Protein AF-A0A1C3VZY7-F1 (afdb_monomer_lite)

Radius of gyration: 25.54 Å; chains: 1; bounding box: 74×26×69 Å

Secondary structure (DSSP, 8-state):
--HHHHHHHHHHHHHHHHHHHHHHHHHHHHT-HHHHHHHHHHHSBTTB--TT--HHHHHHHHHHHHHHHHHHHHHHHHHHHHHHHHHHHHHHHHHHHHHHHHH-HHHHHHHHHHHHHHHHHHHHHSS-----HHHHHHHHHHTT---PPP-

pLDDT: mean 71.22, std 16.97, range [33.56, 91.62]

Organism: NCBI:txid108015

Sequence (151 aa):
MPRGQFYTVLTMGFASAIALFGIAGAFALLWWPQAAYWMAMAFGAPGYPAPWITPGTFSLFVGSAAVVIAYWILRIQQAVVRWSGDRLIAKLNRQYNMIAQLQGREYADEFMRLQAQSMIEESEGKPFNLFGREKMVHAAAAAGAQIRPPA

Foldseek 3Di:
DFVLVVVLVVLLVVLVVLLVVQLVVLVVLLVVQVVLQVVQCVPADPVGGNPCSGSNVVSVVSNVVSNVVSVVSNVVLVVVLVVVVVVVLVVLVVQLVVCCVVPNNVVSLVVSVVVLVVVVVVVVPDPDDNDTPVVSVVVVVVVPPPCPDDD

Structure (mmCIF, N/CA/C/O backbone):
data_AF-A0A1C3VZY7-F1
#
_entry.id   AF-A0A1C3VZY7-F1
#
loop_
_atom_site.group_PDB
_atom_site.id
_atom_site.type_symbol
_atom_site.label_atom_id
_atom_site.label_alt_id
_atom_site.label_comp_id
_atom_site.label_asym_id
_atom_site.label_entity_id
_atom_site.label_seq_id
_atom_site.pdbx_PDB_ins_code
_atom_site.Cartn_x
_atom_site.Cartn_y
_atom_site.Cartn_z
_atom_site.occupancy
_atom_site.B_iso_or_equiv
_atom_site.auth_seq_id
_atom_site.auth_comp_id
_atom_site.auth_asym_id
_atom_site.auth_atom_id
_atom_site.pdbx_PDB_model_num
ATOM 1 N N . MET A 1 1 ? -23.847 10.297 7.243 1.00 40.38 1 MET A N 1
ATOM 2 C CA . MET A 1 1 ? -22.853 9.258 6.886 1.00 40.38 1 MET A CA 1
ATOM 3 C C . MET A 1 1 ? -21.793 9.179 7.987 1.00 40.38 1 MET A C 1
ATOM 5 O O . MET A 1 1 ? -21.295 10.229 8.386 1.00 40.38 1 MET A O 1
ATOM 9 N N . PRO A 1 2 ? -21.478 7.994 8.537 1.00 42.53 2 PRO A N 1
ATOM 10 C CA . PRO A 1 2 ? -20.536 7.845 9.647 1.00 42.53 2 PRO A CA 1
ATOM 11 C C . PRO A 1 2 ? -19.111 8.202 9.208 1.00 42.53 2 PRO A C 1
ATOM 13 O O . PRO A 1 2 ? -18.576 7.623 8.265 1.00 42.53 2 PRO A O 1
ATOM 16 N N . ARG A 1 3 ? -18.461 9.132 9.913 1.00 40.97 3 ARG A N 1
ATOM 17 C CA . ARG A 1 3 ? -17.141 9.682 9.545 1.00 40.97 3 ARG A CA 1
ATOM 18 C C . ARG A 1 3 ? -16.034 8.619 9.401 1.00 40.97 3 ARG A C 1
ATOM 20 O O . ARG A 1 3 ? -15.216 8.719 8.496 1.00 40.97 3 ARG A O 1
ATOM 27 N N . GLY A 1 4 ? -16.045 7.539 10.188 1.00 48.19 4 GLY A N 1
ATOM 28 C CA . GLY A 1 4 ? -15.087 6.428 10.027 1.00 48.19 4 GLY A CA 1
ATOM 29 C C . GLY A 1 4 ? -15.261 5.612 8.734 1.00 48.19 4 GLY A C 1
ATOM 30 O O . GLY A 1 4 ? -14.302 5.018 8.238 1.00 48.19 4 GLY A O 1
ATOM 31 N N . GLN A 1 5 ? -16.462 5.618 8.150 1.00 47.41 5 GLN A N 1
ATOM 32 C CA . GLN A 1 5 ? -16.708 5.051 6.825 1.00 47.41 5 GLN A CA 1
ATOM 33 C C . GLN A 1 5 ? -16.129 5.97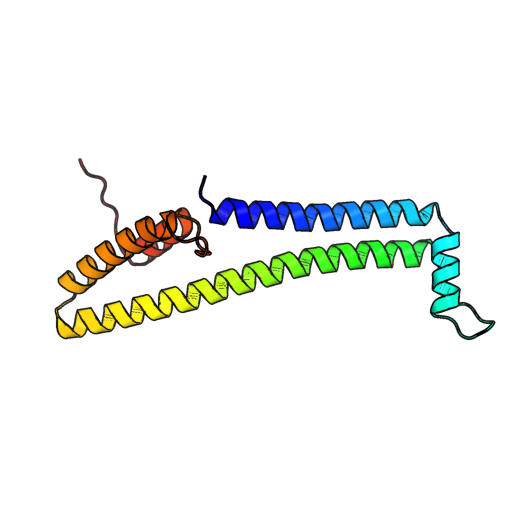6 5.750 1.00 47.41 5 GLN A C 1
ATOM 35 O O . GLN A 1 5 ? -15.469 5.488 4.842 1.00 47.41 5 GLN A O 1
ATOM 40 N N . PHE A 1 6 ? -16.241 7.300 5.920 1.00 50.78 6 PHE A N 1
ATOM 41 C CA . PHE A 1 6 ? -15.589 8.278 5.043 1.00 50.78 6 PHE A CA 1
ATOM 42 C C . PHE A 1 6 ? -14.069 8.132 5.005 1.00 50.78 6 PHE A C 1
ATOM 44 O O . PHE A 1 6 ? -13.523 8.123 3.917 1.00 50.78 6 PHE A O 1
ATOM 51 N N . TYR A 1 7 ? -13.374 7.962 6.134 1.00 50.03 7 TYR A N 1
ATOM 52 C CA . TYR A 1 7 ? -11.912 7.780 6.110 1.00 50.03 7 TYR A CA 1
ATOM 53 C C . TYR A 1 7 ? -11.488 6.459 5.468 1.00 50.03 7 TYR A C 1
ATOM 55 O O . TYR A 1 7 ? -10.510 6.417 4.723 1.00 50.03 7 TYR A O 1
ATOM 63 N N . THR A 1 8 ? -12.243 5.386 5.708 1.00 59.34 8 THR A N 1
ATOM 64 C CA . THR A 1 8 ? -11.980 4.093 5.065 1.00 59.34 8 THR A CA 1
ATOM 65 C C . THR A 1 8 ? -12.212 4.191 3.554 1.00 59.34 8 THR A C 1
ATOM 67 O O . THR A 1 8 ? -11.378 3.740 2.779 1.00 59.34 8 THR A O 1
ATOM 70 N N . VAL A 1 9 ? -13.297 4.846 3.130 1.00 59.44 9 VAL A N 1
ATOM 71 C CA . VAL A 1 9 ? -13.636 5.072 1.716 1.00 59.44 9 VAL A CA 1
ATOM 72 C C . VAL A 1 9 ? -12.661 6.044 1.051 1.00 59.44 9 VAL A C 1
ATOM 74 O O . VAL A 1 9 ? -12.226 5.781 -0.061 1.00 59.44 9 VAL A O 1
ATOM 77 N N . LEU A 1 10 ? -12.255 7.120 1.727 1.00 59.97 10 LEU A N 1
ATOM 78 C CA . LEU A 1 10 ? -11.291 8.100 1.224 1.00 59.97 10 LEU A CA 1
ATOM 79 C C . LEU A 1 10 ? -9.921 7.455 1.043 1.00 59.97 10 LEU A C 1
ATOM 81 O O . LEU A 1 10 ? -9.285 7.656 0.017 1.00 59.97 10 LEU A O 1
ATOM 85 N N . THR A 1 11 ? -9.475 6.640 2.000 1.00 68.38 11 THR A N 1
ATOM 86 C CA . THR A 1 11 ? -8.174 5.980 1.866 1.00 68.38 11 THR A CA 1
ATOM 87 C C . THR A 1 11 ? -8.223 4.825 0.873 1.00 68.38 11 THR A C 1
ATOM 89 O O . THR A 1 11 ? -7.260 4.599 0.151 1.00 68.38 11 THR A O 1
ATOM 92 N N . MET A 1 12 ? -9.353 4.127 0.757 1.00 74.81 12 MET A N 1
ATOM 93 C CA . MET A 1 12 ? -9.552 3.144 -0.307 1.00 74.81 12 MET A CA 1
ATOM 94 C C . MET A 1 12 ? -9.600 3.808 -1.687 1.00 74.81 12 MET A C 1
ATOM 96 O O . MET A 1 12 ? -8.987 3.307 -2.628 1.00 74.81 12 MET A O 1
ATOM 100 N N . GLY A 1 13 ? -10.233 4.976 -1.794 1.00 73.44 13 GLY A N 1
ATOM 101 C CA . GLY A 1 13 ? -10.218 5.830 -2.980 1.00 73.44 13 GLY A CA 1
ATOM 102 C C . GLY A 1 13 ? -8.816 6.339 -3.313 1.00 73.44 13 GLY A C 1
ATOM 103 O O . GLY A 1 13 ? -8.392 6.280 -4.457 1.00 73.44 13 GLY A O 1
ATOM 104 N N . PHE A 1 14 ? -8.044 6.755 -2.311 1.00 76.06 14 PHE A N 1
ATOM 105 C CA . PHE A 1 14 ? -6.669 7.213 -2.495 1.00 76.06 14 PHE A CA 1
ATOM 106 C C . PHE A 1 14 ? -5.722 6.073 -2.895 1.00 76.06 14 PHE A C 1
ATOM 108 O O . PHE A 1 14 ? -4.947 6.214 -3.835 1.00 76.06 14 PHE A O 1
ATOM 115 N N . ALA A 1 15 ? -5.814 4.915 -2.238 1.00 79.00 15 ALA A N 1
ATOM 116 C CA . ALA A 1 15 ? -5.012 3.741 -2.575 1.00 79.00 15 ALA A CA 1
ATOM 117 C C . ALA A 1 15 ? -5.342 3.215 -3.980 1.00 79.00 15 ALA A C 1
ATOM 119 O O . ALA A 1 15 ? -4.436 2.894 -4.747 1.00 79.00 15 ALA A O 1
ATOM 120 N N . SER A 1 16 ? -6.626 3.174 -4.348 1.00 79.31 16 SER A N 1
ATOM 121 C CA . SER A 1 16 ? -7.038 2.807 -5.708 1.00 79.31 16 SER A CA 1
ATOM 122 C C . SER A 1 16 ? -6.600 3.843 -6.744 1.00 79.31 16 SER A C 1
ATOM 124 O O . SER A 1 16 ? -6.131 3.449 -7.807 1.00 79.31 16 SER A O 1
ATOM 126 N N . ALA A 1 17 ? -6.647 5.140 -6.428 1.00 83.19 17 ALA A N 1
ATOM 127 C CA . ALA A 1 17 ? -6.110 6.186 -7.293 1.00 83.19 17 ALA A CA 1
ATOM 128 C C . ALA A 1 17 ? -4.597 6.030 -7.511 1.00 83.19 17 ALA A C 1
ATOM 130 O O . ALA A 1 17 ? -4.149 6.107 -8.649 1.00 83.19 17 ALA A O 1
ATOM 131 N N . ILE A 1 18 ? -3.818 5.736 -6.462 1.00 86.00 18 ILE A N 1
ATOM 132 C CA . ILE A 1 18 ? -2.379 5.442 -6.585 1.00 86.00 18 ILE A CA 1
ATOM 133 C C . ILE A 1 18 ? -2.149 4.223 -7.479 1.00 86.00 18 ILE A C 1
ATOM 135 O O . ILE A 1 18 ? -1.299 4.268 -8.366 1.00 86.00 18 ILE A O 1
ATOM 139 N N . ALA A 1 19 ? -2.907 3.143 -7.273 1.00 85.88 19 ALA A N 1
ATOM 140 C CA . ALA A 1 19 ? -2.772 1.933 -8.077 1.00 85.88 19 ALA A CA 1
ATOM 141 C C . ALA A 1 19 ? -3.091 2.200 -9.556 1.00 85.88 19 ALA A C 1
ATOM 143 O O . ALA A 1 19 ? -2.308 1.834 -10.429 1.00 85.88 19 ALA A O 1
ATOM 144 N N . LEU A 1 20 ? -4.204 2.882 -9.843 1.00 88.62 20 LEU A N 1
ATOM 145 C CA . LEU A 1 20 ? -4.612 3.227 -11.206 1.00 88.62 20 LEU A CA 1
ATOM 146 C C . LEU A 1 20 ? -3.631 4.194 -11.867 1.00 88.62 20 LEU A C 1
ATOM 148 O O . LEU A 1 20 ? -3.281 4.000 -13.027 1.00 88.62 20 LEU A O 1
ATOM 152 N N . PHE A 1 21 ? -3.148 5.197 -11.134 1.00 90.69 21 PHE A N 1
ATOM 153 C CA . PHE A 1 21 ? -2.147 6.132 -11.636 1.00 90.69 21 PHE A CA 1
ATOM 154 C C . PHE A 1 21 ? -0.823 5.423 -11.936 1.00 90.69 21 PHE A C 1
ATOM 156 O O . PHE A 1 21 ? -0.217 5.661 -12.975 1.00 90.69 21 PHE A O 1
ATOM 163 N N . GLY A 1 22 ? -0.404 4.494 -11.076 1.00 87.25 22 GLY A N 1
ATOM 164 C CA . GLY A 1 22 ? 0.778 3.671 -11.306 1.00 87.25 22 GLY A CA 1
ATOM 165 C C . GLY A 1 22 ? 0.641 2.732 -12.502 1.00 87.25 22 GLY A C 1
ATOM 166 O O . GLY A 1 22 ? 1.583 2.604 -13.278 1.00 87.25 22 GLY A O 1
ATOM 167 N N . ILE A 1 23 ? -0.533 2.126 -12.702 1.00 89.88 23 ILE A N 1
ATOM 168 C CA . ILE A 1 23 ? -0.826 1.309 -13.889 1.00 89.88 23 ILE A CA 1
ATOM 169 C C . ILE A 1 23 ? -0.823 2.177 -15.151 1.00 89.88 23 ILE A C 1
ATOM 171 O O . ILE A 1 23 ? -0.197 1.811 -16.141 1.00 89.88 23 ILE A O 1
ATOM 175 N N . ALA A 1 24 ? -1.471 3.343 -15.122 1.00 91.12 24 ALA A N 1
ATOM 176 C CA . ALA A 1 24 ? -1.475 4.275 -16.246 1.00 91.12 24 ALA A CA 1
ATOM 177 C C . ALA A 1 24 ? -0.057 4.766 -16.581 1.00 91.12 24 ALA A C 1
ATOM 179 O O . ALA A 1 24 ? 0.325 4.799 -17.749 1.00 91.12 24 ALA A O 1
ATOM 180 N N . GLY A 1 25 ? 0.749 5.076 -15.561 1.00 89.25 25 GLY A N 1
ATOM 181 C CA . GLY A 1 25 ? 2.161 5.422 -15.713 1.00 89.25 25 GLY A CA 1
ATOM 182 C C . GLY A 1 25 ? 2.985 4.271 -16.291 1.00 89.25 25 GLY A C 1
ATOM 183 O O . GLY A 1 25 ? 3.758 4.485 -17.218 1.00 89.25 25 GLY A O 1
ATOM 184 N N . ALA A 1 26 ? 2.781 3.042 -15.813 1.00 89.50 26 ALA A N 1
ATOM 185 C CA . ALA A 1 26 ? 3.422 1.848 -16.362 1.00 89.50 26 ALA A CA 1
ATOM 186 C C . ALA A 1 26 ? 3.082 1.647 -17.843 1.00 89.50 26 ALA A C 1
ATOM 188 O O . ALA A 1 26 ? 3.969 1.379 -18.645 1.00 89.50 26 ALA A O 1
ATOM 189 N N . PHE A 1 27 ? 1.820 1.839 -18.225 1.00 90.50 27 PHE A N 1
ATOM 190 C CA . PHE A 1 27 ? 1.426 1.833 -19.628 1.00 90.50 27 PHE A CA 1
ATOM 191 C C . PHE A 1 27 ? 2.153 2.932 -20.404 1.00 90.50 27 PHE A C 1
ATOM 193 O O . PHE A 1 27 ? 2.809 2.627 -21.393 1.00 90.50 27 PHE A O 1
ATOM 200 N N . ALA A 1 28 ? 2.132 4.180 -19.930 1.00 90.69 28 ALA A N 1
ATOM 201 C CA . ALA A 1 28 ? 2.823 5.297 -20.578 1.00 90.69 28 ALA A CA 1
ATOM 202 C C . ALA A 1 28 ? 4.324 5.024 -20.814 1.00 90.69 28 ALA A C 1
ATOM 204 O O . ALA A 1 28 ? 4.859 5.369 -21.868 1.00 90.69 28 ALA A O 1
ATOM 205 N N . LEU A 1 29 ? 4.989 4.351 -19.871 1.00 90.12 29 LEU A N 1
ATOM 206 C CA . LEU A 1 29 ? 6.406 3.987 -19.954 1.00 90.12 29 LEU A CA 1
ATOM 207 C C . LEU A 1 29 ? 6.728 2.980 -21.067 1.00 90.12 29 LEU A C 1
ATOM 209 O O . LEU A 1 29 ? 7.854 2.983 -21.567 1.00 90.12 29 LEU A O 1
ATOM 213 N N . LEU A 1 30 ? 5.759 2.183 -21.528 1.00 88.44 30 LEU A N 1
ATOM 214 C CA . LEU A 1 30 ? 5.950 1.305 -22.689 1.00 88.44 30 LEU A CA 1
ATOM 215 C C . LEU A 1 30 ? 6.187 2.104 -23.976 1.00 88.44 30 LEU A C 1
ATOM 217 O O . LEU A 1 30 ? 6.954 1.671 -24.834 1.00 88.44 30 LEU A O 1
ATOM 221 N N . TRP A 1 31 ? 5.572 3.283 -24.091 1.00 89.31 31 TRP A N 1
ATOM 222 C CA . TRP A 1 31 ? 5.754 4.193 -25.226 1.00 89.31 31 TRP A CA 1
ATOM 223 C C . TRP A 1 31 ? 6.860 5.229 -24.999 1.00 89.31 31 TRP A C 1
ATOM 225 O O . TRP A 1 31 ? 7.136 6.027 -25.893 1.00 89.31 31 TRP A O 1
ATOM 235 N N . TRP A 1 32 ? 7.542 5.192 -23.847 1.00 89.00 32 TRP A N 1
ATOM 236 C CA . TRP A 1 32 ? 8.685 6.053 -23.535 1.00 89.00 32 TRP A CA 1
ATOM 237 C C . TRP A 1 32 ? 9.949 5.229 -23.217 1.00 89.00 32 TRP A C 1
ATOM 239 O O . TRP A 1 32 ? 10.399 5.177 -22.068 1.00 89.00 32 TRP A O 1
ATOM 249 N N . PRO A 1 33 ? 10.617 4.648 -24.235 1.00 84.56 33 PRO A N 1
ATOM 250 C CA . PRO A 1 33 ? 11.775 3.774 -24.036 1.00 84.56 33 PRO A CA 1
ATOM 251 C C . PRO A 1 33 ? 12.955 4.464 -23.351 1.00 84.56 33 PRO A C 1
ATOM 253 O O . PRO A 1 33 ? 13.664 3.826 -22.575 1.00 84.56 33 PRO A O 1
ATOM 256 N N . GLN A 1 34 ? 13.151 5.770 -23.599 1.00 88.31 34 GLN A N 1
ATOM 257 C CA . GLN A 1 34 ? 14.208 6.563 -22.962 1.00 88.31 34 GLN A CA 1
ATOM 258 C C . GLN A 1 34 ? 14.231 6.348 -21.447 1.00 88.31 34 GLN A C 1
ATOM 260 O O . GLN A 1 34 ? 15.298 6.094 -20.903 1.00 88.31 34 GLN A O 1
ATOM 265 N N . ALA A 1 35 ? 13.078 6.410 -20.771 1.00 85.75 35 ALA A N 1
ATOM 266 C CA . ALA A 1 35 ? 13.003 6.306 -19.314 1.00 85.75 35 ALA A CA 1
ATOM 267 C C . ALA A 1 35 ? 13.630 5.003 -18.789 1.00 85.75 35 ALA A C 1
ATOM 269 O O . ALA A 1 35 ? 14.397 5.029 -17.827 1.00 85.75 35 ALA A O 1
ATOM 270 N N . ALA A 1 36 ? 13.387 3.882 -19.474 1.00 86.25 36 ALA A N 1
ATOM 271 C CA . ALA A 1 36 ? 14.009 2.606 -19.140 1.00 86.25 36 ALA A CA 1
ATOM 272 C C . ALA A 1 36 ? 15.525 2.616 -19.392 1.00 86.25 36 ALA A C 1
ATOM 274 O O . ALA A 1 36 ? 16.267 2.096 -18.567 1.00 86.25 36 ALA A O 1
ATOM 275 N N . TYR A 1 37 ? 16.006 3.258 -20.464 1.00 86.81 37 TYR A N 1
ATOM 276 C CA . TYR A 1 37 ? 17.445 3.394 -20.737 1.00 86.81 37 TYR A CA 1
ATOM 277 C C . TYR A 1 37 ? 18.179 4.244 -19.695 1.00 86.81 37 TYR A C 1
ATOM 279 O O . TYR A 1 37 ? 19.261 3.862 -19.251 1.00 86.81 37 TYR A O 1
ATOM 287 N N . TRP A 1 38 ? 17.595 5.366 -19.264 1.00 88.38 38 TRP A N 1
ATOM 288 C CA . TRP A 1 38 ? 18.149 6.171 -18.170 1.00 88.38 38 TRP A CA 1
ATOM 289 C C . TRP A 1 38 ? 18.251 5.342 -16.888 1.00 88.38 38 TRP A C 1
ATOM 291 O O . TRP A 1 38 ? 19.283 5.361 -16.217 1.00 88.38 38 TRP A O 1
ATOM 301 N N . MET A 1 39 ? 17.219 4.549 -16.587 1.00 87.44 39 MET A N 1
ATOM 302 C CA . MET A 1 39 ? 17.231 3.666 -15.424 1.00 87.44 39 MET A CA 1
ATOM 303 C C . MET A 1 39 ? 18.251 2.523 -15.564 1.00 87.44 39 MET A C 1
ATOM 305 O O . MET A 1 39 ? 18.945 2.194 -14.603 1.00 87.44 39 MET A O 1
ATOM 309 N N . ALA A 1 40 ? 18.393 1.955 -16.763 1.00 87.69 40 ALA A N 1
ATOM 310 C CA . ALA A 1 40 ? 19.391 0.938 -17.086 1.00 87.69 40 ALA A CA 1
ATOM 311 C C . ALA A 1 40 ? 20.819 1.450 -16.878 1.00 87.69 40 ALA A C 1
ATOM 313 O O . ALA A 1 40 ? 21.660 0.729 -16.347 1.00 87.69 40 ALA A O 1
ATOM 314 N N . MET A 1 41 ? 21.086 2.701 -17.257 1.00 88.50 41 MET A N 1
ATOM 315 C CA . MET A 1 41 ? 22.369 3.363 -17.020 1.00 88.50 41 MET A CA 1
ATOM 316 C C . MET A 1 41 ? 22.609 3.638 -15.531 1.00 88.50 41 MET A C 1
ATOM 318 O O . MET A 1 41 ? 23.729 3.473 -15.065 1.00 88.50 41 MET A O 1
ATOM 322 N N . ALA A 1 42 ? 21.571 4.018 -14.780 1.00 88.19 42 ALA A N 1
ATOM 323 C CA . ALA A 1 42 ? 21.684 4.317 -13.351 1.00 88.19 42 ALA A CA 1
ATOM 324 C C . ALA A 1 42 ? 21.958 3.074 -12.484 1.00 88.19 42 ALA A C 1
ATOM 326 O O . ALA A 1 42 ? 22.688 3.163 -11.501 1.00 88.19 42 ALA A O 1
ATOM 327 N N . PHE A 1 43 ? 21.376 1.922 -12.836 1.00 86.94 43 PHE A N 1
ATOM 328 C CA . PHE A 1 43 ? 21.611 0.650 -12.137 1.00 86.94 43 PHE A CA 1
ATOM 329 C C . PHE A 1 43 ? 22.752 -0.186 -12.731 1.00 86.94 43 PHE A C 1
ATOM 331 O O . PHE A 1 43 ? 23.144 -1.193 -12.142 1.00 86.94 43 PHE A O 1
ATOM 338 N N . GLY A 1 44 ? 23.247 0.188 -13.910 1.00 85.50 44 GLY A N 1
ATOM 339 C CA . GLY A 1 44 ? 24.383 -0.451 -14.562 1.00 85.50 44 GLY A CA 1
ATOM 340 C C . GLY A 1 44 ? 25.725 -0.013 -13.975 1.00 85.50 44 GLY A C 1
ATOM 341 O O . GLY A 1 44 ? 25.817 0.940 -13.203 1.00 85.50 44 GLY A O 1
ATOM 342 N N . ALA A 1 45 ? 26.792 -0.704 -14.373 1.00 82.12 45 ALA A N 1
ATOM 343 C CA . ALA A 1 45 ? 28.148 -0.228 -14.116 1.00 82.12 45 ALA A CA 1
ATOM 344 C C . ALA A 1 45 ? 28.498 0.908 -15.100 1.00 82.12 45 ALA A C 1
ATOM 346 O O . ALA A 1 45 ? 27.898 0.993 -16.177 1.00 82.12 45 ALA A O 1
ATOM 347 N N . PRO A 1 46 ? 29.481 1.775 -14.792 1.00 80.06 46 PRO A N 1
ATOM 348 C CA . PRO A 1 46 ? 29.924 2.807 -15.726 1.00 80.06 46 PRO A CA 1
ATOM 349 C C . PRO A 1 46 ? 30.282 2.209 -17.097 1.00 80.06 46 PRO A C 1
ATOM 351 O O . PRO A 1 46 ? 31.132 1.327 -17.194 1.00 80.06 46 PRO A O 1
ATOM 354 N N . GLY A 1 47 ? 29.600 2.661 -18.153 1.00 80.88 47 GLY A N 1
ATOM 355 C CA . GLY A 1 47 ? 29.774 2.157 -19.523 1.00 80.88 47 GLY A CA 1
ATOM 356 C C . GLY A 1 47 ? 29.047 0.844 -19.851 1.00 80.88 47 GLY A C 1
ATOM 357 O O . GLY A 1 47 ? 29.008 0.462 -21.017 1.00 80.88 47 GLY A O 1
ATOM 358 N N . TYR A 1 48 ? 28.426 0.188 -18.868 1.00 85.06 48 TYR A N 1
ATOM 359 C CA . TYR A 1 48 ? 27.689 -1.067 -19.032 1.00 85.06 48 TYR A CA 1
ATOM 360 C C . TYR A 1 48 ? 26.281 -0.947 -18.428 1.00 85.06 48 TYR A C 1
ATOM 362 O O . TYR A 1 48 ? 26.085 -1.279 -17.252 1.00 85.06 48 TYR A O 1
ATOM 370 N N . PRO A 1 49 ? 25.286 -0.473 -19.206 1.00 85.88 49 PRO A N 1
ATOM 371 C CA . PRO A 1 49 ? 23.906 -0.392 -18.739 1.00 85.88 49 PRO A CA 1
ATOM 372 C C . PRO A 1 49 ? 23.368 -1.776 -18.374 1.00 85.88 49 PRO A C 1
ATOM 374 O O . PRO A 1 49 ? 23.720 -2.777 -18.996 1.00 85.88 49 PRO A O 1
ATOM 377 N N . ALA A 1 50 ? 22.477 -1.827 -17.386 1.00 89.12 50 ALA A N 1
ATOM 378 C CA . ALA A 1 50 ? 21.829 -3.053 -16.946 1.00 89.12 50 ALA A CA 1
ATOM 379 C C . ALA A 1 50 ? 20.952 -3.645 -18.075 1.00 89.12 50 ALA A C 1
ATOM 381 O O . ALA A 1 50 ? 19.884 -3.100 -18.366 1.00 89.12 50 ALA A O 1
ATOM 382 N N . PRO A 1 51 ? 21.340 -4.777 -18.699 1.00 86.12 51 PRO A N 1
ATOM 383 C CA . PRO A 1 51 ? 20.688 -5.271 -19.917 1.00 86.12 51 PRO A CA 1
ATOM 384 C C . PRO A 1 51 ? 19.286 -5.842 -19.664 1.00 86.12 51 PRO A C 1
ATOM 386 O O . PRO A 1 51 ? 18.485 -5.974 -20.584 1.00 86.12 51 PRO A O 1
ATOM 389 N N . TRP A 1 52 ? 18.975 -6.176 -18.411 1.00 85.75 52 TRP A N 1
ATOM 390 C CA . TRP A 1 52 ? 17.669 -6.686 -17.999 1.00 85.75 52 TRP A CA 1
ATOM 391 C C . TRP A 1 52 ? 16.617 -5.576 -17.826 1.00 85.75 52 TRP A C 1
ATOM 393 O O . TRP A 1 52 ? 15.424 -5.880 -17.739 1.00 85.75 52 TRP A O 1
ATOM 403 N N . ILE A 1 53 ? 17.027 -4.300 -17.791 1.00 88.00 53 ILE A N 1
ATOM 404 C CA . ILE A 1 53 ? 16.124 -3.145 -17.708 1.00 88.00 53 ILE A CA 1
ATOM 405 C C . ILE A 1 53 ? 15.701 -2.757 -19.125 1.00 88.00 53 ILE A C 1
ATOM 407 O O . ILE A 1 53 ? 16.268 -1.887 -19.779 1.00 88.00 53 ILE A O 1
ATOM 411 N N . THR A 1 54 ? 14.677 -3.450 -19.603 1.00 89.06 54 THR A N 1
ATOM 412 C CA . THR A 1 54 ? 13.978 -3.157 -20.855 1.00 89.06 54 THR A CA 1
ATOM 413 C C . THR A 1 54 ? 12.742 -2.304 -20.558 1.00 89.06 54 THR A C 1
ATOM 415 O O . THR A 1 54 ? 12.245 -2.330 -19.429 1.00 89.06 54 THR A O 1
ATOM 418 N N . PRO A 1 55 ? 12.174 -1.585 -21.543 1.00 88.38 55 PRO A N 1
ATOM 419 C CA . PRO A 1 55 ? 10.925 -0.846 -21.345 1.00 88.38 55 PRO A CA 1
ATOM 420 C C . PRO A 1 55 ? 9.797 -1.706 -20.763 1.00 88.38 55 PRO A C 1
ATOM 422 O O . PRO A 1 55 ? 9.072 -1.255 -19.878 1.00 88.38 55 PRO A O 1
ATOM 425 N N . GLY A 1 56 ? 9.693 -2.970 -21.187 1.00 89.25 56 GLY A N 1
ATOM 426 C CA . GLY A 1 56 ? 8.708 -3.914 -20.659 1.00 89.25 56 GLY A CA 1
ATOM 427 C C . GLY A 1 56 ? 8.946 -4.269 -19.191 1.00 89.25 56 GLY A C 1
ATOM 428 O O . GLY A 1 56 ? 8.036 -4.144 -18.371 1.00 89.25 56 GLY A O 1
ATOM 429 N N . THR A 1 57 ? 10.171 -4.668 -18.832 1.00 90.25 57 THR A N 1
ATOM 430 C CA . THR A 1 57 ? 10.499 -5.038 -17.444 1.00 90.25 57 THR A CA 1
ATOM 431 C C . THR A 1 57 ? 10.424 -3.839 -16.502 1.00 90.25 57 THR A C 1
ATOM 433 O O . THR A 1 57 ? 9.908 -3.972 -15.395 1.00 90.25 57 THR A O 1
ATOM 436 N N . PHE A 1 58 ? 10.844 -2.654 -16.951 1.00 89.19 58 PHE A N 1
ATOM 437 C CA . PHE A 1 58 ? 10.730 -1.412 -16.189 1.00 89.19 58 PHE A CA 1
ATOM 438 C C . PHE A 1 58 ? 9.268 -1.021 -15.934 1.00 89.19 58 PHE A C 1
ATOM 440 O O . PHE A 1 58 ? 8.893 -0.746 -14.795 1.00 89.19 58 PHE A O 1
ATOM 447 N N . SER A 1 59 ? 8.418 -1.076 -16.963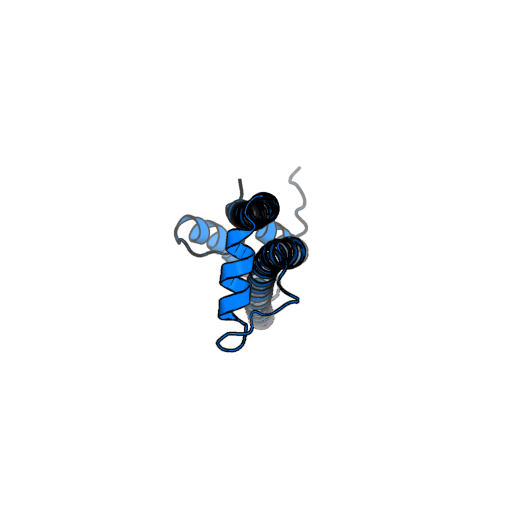 1.00 89.38 59 SER A N 1
ATOM 448 C CA . SER A 1 59 ? 6.985 -0.773 -16.843 1.00 89.38 59 SER A CA 1
ATOM 449 C C . S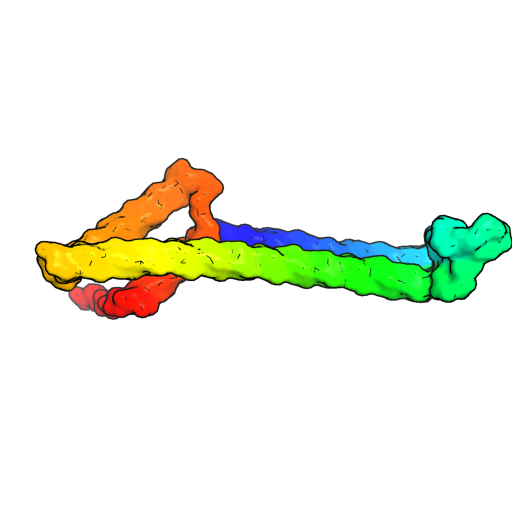ER A 1 59 ? 6.278 -1.737 -15.890 1.00 89.38 59 SER A C 1
ATOM 451 O O . SER A 1 59 ? 5.524 -1.311 -15.015 1.00 89.38 59 SER A O 1
ATOM 453 N N . LEU A 1 60 ? 6.579 -3.037 -15.994 1.00 91.06 60 LEU A N 1
ATOM 454 C CA . LEU A 1 60 ? 6.074 -4.044 -15.060 1.00 91.06 60 LEU A CA 1
ATOM 455 C C . LEU A 1 60 ? 6.510 -3.758 -13.623 1.00 91.06 60 LEU A C 1
ATOM 457 O O . LEU A 1 60 ? 5.701 -3.894 -12.705 1.00 91.06 60 LEU A O 1
ATOM 461 N N . PHE A 1 61 ? 7.759 -3.335 -13.422 1.00 90.44 61 PHE A N 1
ATOM 462 C CA . PHE A 1 61 ? 8.275 -3.002 -12.099 1.00 90.44 61 PHE A CA 1
ATOM 463 C C . PHE A 1 61 ? 7.544 -1.800 -11.494 1.00 90.44 61 PHE A C 1
ATOM 465 O O . PHE A 1 61 ? 7.088 -1.872 -10.355 1.00 90.44 61 PHE A O 1
ATOM 472 N N . VAL A 1 62 ? 7.362 -0.725 -12.268 1.00 91.12 62 VAL A N 1
ATOM 473 C CA . VAL A 1 62 ? 6.649 0.489 -11.833 1.00 91.12 62 VAL A CA 1
ATOM 474 C C . VAL A 1 62 ? 5.189 0.185 -11.496 1.00 91.12 62 VAL A C 1
ATOM 476 O O . VAL A 1 62 ? 4.714 0.562 -10.423 1.00 91.12 62 VAL A O 1
ATOM 479 N N . GLY A 1 63 ? 4.489 -0.549 -12.365 1.00 90.06 63 GLY A N 1
ATOM 480 C CA . GLY A 1 63 ? 3.100 -0.941 -12.125 1.00 90.06 63 GLY A CA 1
ATOM 481 C C . GLY A 1 63 ? 2.958 -1.826 -10.885 1.00 90.06 63 GLY A C 1
ATOM 482 O O . GLY A 1 63 ? 2.119 -1.563 -10.022 1.00 90.06 63 GLY A O 1
ATOM 483 N N . SER A 1 64 ? 3.829 -2.829 -10.745 1.00 89.44 64 SER A N 1
ATOM 484 C CA . SER A 1 64 ? 3.830 -3.733 -9.588 1.00 89.44 64 SER A CA 1
ATOM 485 C C . SER A 1 64 ? 4.139 -2.988 -8.290 1.00 89.44 64 SER A C 1
ATOM 487 O O . SER A 1 64 ? 3.451 -3.188 -7.291 1.00 89.44 64 SER A O 1
ATOM 489 N N . ALA A 1 65 ? 5.122 -2.083 -8.300 1.00 90.56 65 ALA A N 1
ATOM 490 C CA . ALA A 1 65 ? 5.474 -1.270 -7.141 1.00 90.56 65 ALA A CA 1
ATOM 491 C C . ALA A 1 65 ? 4.299 -0.395 -6.686 1.00 90.56 65 ALA A C 1
ATOM 493 O O . ALA A 1 65 ? 3.993 -0.356 -5.495 1.00 90.56 65 ALA A O 1
ATOM 494 N N . ALA A 1 66 ? 3.587 0.247 -7.616 1.00 86.19 66 ALA A N 1
ATOM 495 C CA . ALA A 1 66 ? 2.420 1.059 -7.283 1.00 86.19 66 ALA A CA 1
ATOM 496 C C . ALA A 1 66 ? 1.285 0.237 -6.649 1.00 86.19 66 ALA A C 1
ATOM 498 O O . ALA A 1 66 ? 0.693 0.664 -5.656 1.00 86.19 66 ALA A O 1
ATOM 499 N N . VAL A 1 67 ? 1.016 -0.967 -7.170 1.00 89.25 67 VAL A N 1
ATOM 500 C CA . VAL A 1 67 ? 0.017 -1.886 -6.595 1.00 89.25 67 VAL A CA 1
ATOM 501 C C . VAL A 1 67 ? 0.435 -2.351 -5.200 1.00 89.25 67 VAL A C 1
ATOM 503 O O . VAL A 1 67 ? -0.384 -2.364 -4.281 1.00 89.25 67 VAL A O 1
ATOM 506 N N . VAL A 1 68 ? 1.713 -2.686 -5.010 1.00 91.62 68 VAL A N 1
ATOM 507 C CA . VAL A 1 68 ? 2.260 -3.084 -3.706 1.00 91.62 68 VAL A CA 1
ATOM 508 C C . VAL A 1 68 ? 2.130 -1.945 -2.693 1.00 91.62 68 VAL A C 1
ATOM 510 O O . VAL A 1 68 ? 1.662 -2.177 -1.579 1.00 91.62 68 VAL A O 1
ATOM 513 N N . ILE A 1 69 ? 2.473 -0.711 -3.073 1.00 87.88 69 ILE A N 1
ATOM 514 C CA . ILE A 1 69 ? 2.318 0.473 -2.215 1.00 87.88 69 ILE A CA 1
ATOM 515 C C . ILE A 1 69 ? 0.848 0.662 -1.825 1.00 87.88 69 ILE A C 1
ATOM 517 O O . ILE A 1 69 ? 0.540 0.795 -0.640 1.00 87.88 69 ILE A O 1
ATOM 521 N N . ALA A 1 70 ? -0.072 0.609 -2.792 1.00 84.62 70 ALA A N 1
ATOM 522 C CA . ALA A 1 70 ? -1.505 0.727 -2.534 1.00 84.62 70 ALA A CA 1
ATOM 523 C C . ALA A 1 70 ? -2.013 -0.356 -1.564 1.00 84.62 70 ALA A C 1
ATOM 525 O O . ALA A 1 70 ? -2.743 -0.056 -0.615 1.00 84.62 70 ALA A O 1
ATOM 526 N N . TYR A 1 71 ? -1.581 -1.605 -1.753 1.00 86.25 71 TYR A N 1
ATOM 527 C CA . TYR A 1 71 ? -1.912 -2.715 -0.861 1.00 86.25 71 TYR A CA 1
ATOM 528 C C . TYR A 1 71 ? -1.403 -2.480 0.569 1.00 86.25 71 TYR A C 1
ATOM 530 O O . TYR A 1 71 ? -2.148 -2.677 1.535 1.00 86.25 71 TYR A O 1
ATOM 538 N N . TRP A 1 72 ? -0.160 -2.020 0.728 1.00 83.19 72 TRP A N 1
ATOM 539 C CA . TRP A 1 72 ? 0.420 -1.767 2.047 1.00 83.19 72 TRP A CA 1
ATOM 540 C C . TRP A 1 72 ? -0.238 -0.600 2.777 1.00 83.19 72 TRP A C 1
ATOM 542 O O . TRP A 1 72 ? -0.477 -0.712 3.980 1.00 83.19 72 TRP A O 1
ATOM 552 N N . ILE A 1 73 ? -0.612 0.469 2.069 1.00 80.19 73 ILE A N 1
ATOM 553 C CA . ILE A 1 73 ? -1.377 1.585 2.648 1.00 80.19 73 ILE A CA 1
ATOM 554 C C . ILE A 1 73 ? -2.676 1.062 3.274 1.00 80.19 73 ILE A C 1
ATOM 556 O O . ILE A 1 73 ? -2.970 1.349 4.438 1.00 80.19 73 ILE A O 1
ATOM 560 N N . LEU A 1 74 ? -3.422 0.234 2.536 1.00 79.69 74 LEU A N 1
ATOM 561 C CA . LEU A 1 74 ? -4.658 -0.371 3.034 1.00 79.69 74 LEU A CA 1
ATOM 562 C C . LEU A 1 74 ? -4.406 -1.282 4.238 1.00 79.69 74 LEU A C 1
ATOM 564 O O . LEU A 1 74 ? -5.131 -1.212 5.233 1.00 79.69 74 LEU A O 1
ATOM 568 N N . ARG A 1 75 ? -3.371 -2.125 4.176 1.00 77.62 75 ARG A N 1
ATOM 569 C CA . ARG A 1 75 ? -3.028 -3.049 5.264 1.00 77.62 75 ARG A CA 1
ATOM 570 C C . ARG A 1 75 ? -2.648 -2.328 6.550 1.00 77.62 75 ARG A C 1
ATOM 572 O O . ARG A 1 75 ? -3.145 -2.711 7.608 1.00 77.62 75 ARG A O 1
ATOM 579 N N . ILE A 1 76 ? -1.805 -1.299 6.470 1.00 75.94 76 ILE A N 1
ATOM 580 C CA . ILE A 1 76 ? -1.364 -0.524 7.636 1.00 75.94 76 ILE A CA 1
ATOM 581 C C . ILE A 1 76 ? -2.564 0.156 8.288 1.00 75.94 76 ILE A C 1
ATOM 583 O O . ILE A 1 76 ? -2.740 0.053 9.499 1.00 75.94 76 ILE A O 1
ATOM 587 N N . GLN A 1 77 ? -3.445 0.777 7.503 1.00 75.06 77 GLN A N 1
ATOM 588 C CA . GLN A 1 77 ? -4.639 1.397 8.068 1.00 75.06 77 GLN A CA 1
ATOM 589 C C . GLN A 1 77 ? -5.578 0.393 8.731 1.00 75.06 77 GLN A C 1
ATOM 591 O O . GLN A 1 77 ? -6.046 0.632 9.844 1.00 75.06 77 GLN A O 1
ATOM 596 N N . GLN A 1 78 ? -5.833 -0.750 8.090 1.00 73.38 78 GLN A N 1
ATOM 597 C CA . GLN A 1 78 ? -6.645 -1.805 8.694 1.00 73.38 78 GLN A CA 1
ATOM 598 C C . GLN A 1 78 ? -6.020 -2.320 9.996 1.00 73.38 78 GLN A C 1
ATOM 600 O O . GLN A 1 78 ? -6.746 -2.563 10.959 1.00 73.38 78 GLN A O 1
ATOM 605 N N . ALA A 1 79 ? -4.693 -2.461 10.044 1.00 70.69 79 ALA A N 1
ATOM 606 C CA . ALA A 1 79 ? -3.972 -2.882 11.240 1.00 70.69 79 ALA A CA 1
ATOM 607 C C . ALA A 1 79 ? -4.077 -1.845 12.368 1.00 70.69 79 ALA A C 1
ATOM 609 O O . ALA A 1 79 ? -4.397 -2.215 13.493 1.00 70.69 79 ALA A O 1
ATOM 610 N N . VAL A 1 80 ? -3.893 -0.556 12.067 1.00 70.50 80 VAL A N 1
ATOM 611 C CA . VAL A 1 80 ? -4.017 0.535 13.049 1.00 70.50 80 VAL A CA 1
ATOM 612 C C . VAL A 1 80 ? -5.437 0.618 13.609 1.00 70.50 80 VAL A C 1
ATOM 614 O O . VAL A 1 80 ? -5.606 0.751 14.819 1.00 70.50 80 VAL A O 1
ATOM 617 N N . VAL A 1 81 ? -6.459 0.494 12.757 1.00 68.06 81 VAL A N 1
ATOM 618 C CA . VAL A 1 81 ? -7.869 0.520 13.182 1.00 68.06 81 VAL A CA 1
ATOM 619 C C . VAL A 1 81 ? -8.226 -0.697 14.039 1.00 68.06 81 VAL A C 1
ATOM 621 O O . VAL A 1 81 ? -8.953 -0.561 15.019 1.00 68.06 81 VAL A O 1
ATOM 624 N N . ARG A 1 82 ? -7.722 -1.889 13.697 1.00 68.44 82 ARG A N 1
ATOM 625 C CA . ARG A 1 82 ? -7.914 -3.090 14.528 1.00 68.44 82 ARG A CA 1
ATOM 626 C C . ARG A 1 82 ? -7.227 -2.933 15.880 1.00 68.44 82 ARG A C 1
ATOM 628 O O . ARG A 1 82 ? -7.866 -3.097 16.909 1.00 68.44 82 ARG A O 1
ATOM 635 N N . TRP A 1 83 ? -5.965 -2.512 15.871 1.00 67.56 83 TRP A N 1
ATOM 636 C CA . TRP A 1 83 ? -5.174 -2.326 17.083 1.00 67.56 83 TRP A CA 1
ATOM 637 C C . TRP A 1 83 ? -5.775 -1.282 18.033 1.00 67.56 83 TRP A C 1
ATOM 639 O O . TRP A 1 83 ? -5.838 -1.503 19.244 1.00 67.56 83 TRP A O 1
ATOM 649 N N . SER A 1 84 ? -6.253 -0.152 17.503 1.00 66.12 84 SER A N 1
ATOM 650 C CA . SER A 1 84 ? -6.924 0.857 18.326 1.00 66.12 84 SER A CA 1
ATOM 651 C C . SER A 1 84 ? -8.246 0.336 18.900 1.00 66.12 84 SER A C 1
ATOM 653 O O . SER A 1 84 ? -8.584 0.668 20.036 1.00 66.12 84 SER A O 1
ATOM 655 N N . GLY A 1 85 ? -8.954 -0.520 18.157 1.00 65.25 85 GLY A N 1
ATOM 656 C CA . GLY A 1 85 ? -10.223 -1.121 18.571 1.00 65.25 85 GLY A CA 1
ATOM 657 C C . GLY A 1 85 ? -10.035 -2.110 19.704 1.00 65.25 85 GLY A C 1
ATOM 658 O O . GLY A 1 85 ? -10.682 -1.983 20.742 1.00 65.25 85 GLY A O 1
ATOM 659 N N . ASP A 1 86 ? -9.078 -3.020 19.552 1.00 68.81 86 ASP A N 1
ATOM 660 C CA . ASP A 1 86 ? -8.762 -4.033 20.557 1.00 68.81 86 ASP A CA 1
ATOM 661 C C . ASP A 1 86 ? -8.331 -3.385 21.879 1.00 68.81 86 ASP A C 1
ATOM 663 O O . ASP A 1 86 ? -8.761 -3.796 22.959 1.00 68.81 86 ASP A O 1
ATOM 667 N N . ARG A 1 87 ? -7.538 -2.307 21.814 1.00 70.44 87 ARG A N 1
ATOM 668 C CA . ARG A 1 87 ? -7.094 -1.573 23.007 1.00 70.44 87 ARG A CA 1
ATOM 669 C C . ARG A 1 87 ? -8.244 -0.852 23.711 1.00 70.44 87 ARG A C 1
ATOM 671 O O . ARG A 1 87 ? -8.274 -0.815 24.943 1.00 70.44 87 ARG A O 1
ATOM 678 N N . LEU A 1 88 ? -9.171 -0.275 22.946 1.00 70.38 88 LEU A N 1
ATOM 679 C CA . LEU A 1 88 ? -10.342 0.405 23.493 1.00 70.38 88 LEU A CA 1
ATOM 680 C C . LEU A 1 88 ? -11.268 -0.608 24.179 1.00 70.38 88 LEU A C 1
ATOM 682 O O . LEU A 1 88 ? -11.573 -0.445 25.358 1.00 70.38 88 LEU A O 1
ATOM 686 N N . ILE A 1 89 ? -11.609 -1.702 23.492 1.00 67.38 89 ILE A N 1
ATOM 687 C CA . ILE A 1 89 ? -12.446 -2.786 24.028 1.00 67.38 89 ILE A CA 1
ATOM 688 C C . ILE A 1 89 ? -11.814 -3.390 25.287 1.00 67.38 89 ILE A C 1
ATOM 690 O O . ILE A 1 89 ? -12.499 -3.569 26.290 1.00 67.38 89 ILE A O 1
ATOM 694 N N . ALA A 1 90 ? -10.501 -3.638 25.291 1.00 71.06 90 ALA A N 1
ATOM 695 C CA . ALA A 1 90 ? -9.805 -4.158 26.467 1.00 71.06 90 ALA A CA 1
ATOM 696 C C . ALA A 1 90 ? -9.871 -3.200 27.670 1.00 71.06 90 ALA A C 1
ATOM 698 O O . ALA A 1 90 ? -10.011 -3.647 28.811 1.00 71.06 90 ALA A O 1
ATOM 699 N N . LYS A 1 91 ? -9.789 -1.883 27.435 1.00 75.81 91 LYS A N 1
ATOM 700 C CA . LYS A 1 91 ? -9.917 -0.873 28.495 1.00 75.81 91 LYS A CA 1
ATOM 701 C C . LYS A 1 91 ? -11.343 -0.827 29.051 1.00 75.81 91 LYS A C 1
ATOM 703 O O . LYS A 1 91 ? -11.503 -0.856 30.268 1.00 75.81 91 LYS A O 1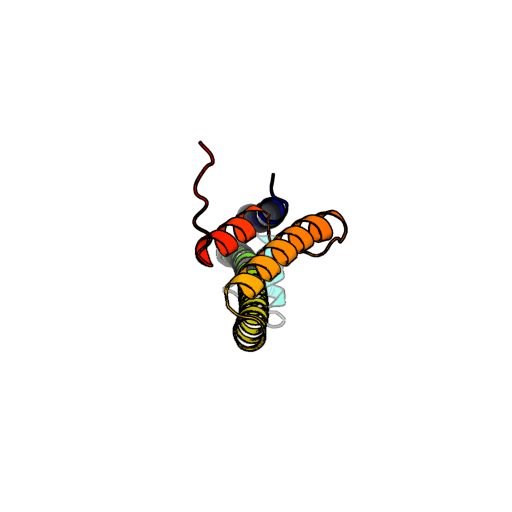
ATOM 708 N N . LEU A 1 92 ? -12.348 -0.812 28.174 1.00 73.12 92 LEU A N 1
ATOM 709 C CA . LEU A 1 92 ? -13.766 -0.831 28.547 1.00 73.12 92 LEU A CA 1
ATOM 710 C C . LEU A 1 92 ? -14.128 -2.107 29.320 1.00 73.12 92 LEU A C 1
ATOM 712 O O . LEU A 1 92 ? -14.745 -2.026 30.375 1.00 73.12 92 LEU A O 1
ATOM 716 N N . ASN A 1 93 ? -13.655 -3.274 28.879 1.00 74.12 93 ASN A N 1
ATOM 717 C CA . ASN A 1 93 ? -13.914 -4.540 29.566 1.00 74.12 93 ASN A CA 1
ATOM 718 C C . ASN A 1 93 ? -13.265 -4.593 30.966 1.00 74.12 93 ASN A C 1
ATOM 720 O O . ASN A 1 93 ? -13.850 -5.104 31.919 1.00 74.12 93 ASN A O 1
ATOM 724 N N . ARG A 1 94 ? -12.066 -4.012 31.134 1.00 78.31 94 ARG A N 1
ATOM 725 C CA . ARG A 1 94 ? -11.456 -3.856 32.468 1.00 78.31 94 ARG A CA 1
ATOM 726 C C . ARG A 1 94 ? -12.275 -2.937 33.374 1.00 78.31 94 ARG A C 1
ATOM 728 O O . ARG A 1 94 ? -12.443 -3.268 34.543 1.00 78.31 94 ARG A O 1
ATOM 735 N N . GLN A 1 95 ? -12.769 -1.812 32.854 1.00 76.94 95 GLN A N 1
ATOM 736 C CA . GLN A 1 95 ? -13.607 -0.884 33.622 1.00 76.94 95 GLN A CA 1
ATOM 737 C C . GLN A 1 95 ? -14.929 -1.538 34.031 1.00 76.94 95 GLN A C 1
ATOM 739 O O . GLN A 1 95 ? -15.297 -1.472 35.200 1.00 76.94 95 GLN A O 1
ATOM 744 N N . TYR A 1 96 ? -15.573 -2.251 33.105 1.00 73.25 96 TYR A N 1
ATOM 745 C CA . TYR A 1 96 ? -16.788 -3.010 33.374 1.00 73.25 96 TYR A CA 1
ATOM 746 C C . TYR A 1 96 ? -16.598 -4.023 34.504 1.00 73.25 96 TYR A C 1
ATOM 748 O O . TYR A 1 96 ? -17.318 -3.978 35.496 1.00 73.25 96 TYR A O 1
ATOM 756 N N . ASN A 1 97 ? -15.587 -4.892 34.402 1.00 76.31 97 ASN A N 1
ATOM 757 C CA . ASN A 1 97 ? -15.343 -5.920 35.416 1.00 76.31 97 ASN A CA 1
ATOM 758 C C . ASN A 1 97 ? -15.024 -5.325 36.792 1.00 76.31 97 ASN A C 1
ATOM 760 O O . ASN A 1 97 ? -15.445 -5.874 37.806 1.00 76.31 97 ASN A O 1
ATOM 764 N N . MET A 1 98 ? -14.315 -4.195 36.834 1.00 79.00 98 MET A N 1
ATOM 765 C CA . MET A 1 98 ? -14.007 -3.502 38.084 1.00 79.00 98 MET A CA 1
ATOM 766 C C . MET A 1 98 ? -15.270 -2.942 38.750 1.00 79.00 98 MET A C 1
ATOM 768 O O . MET A 1 98 ? -15.468 -3.123 39.948 1.00 79.00 98 MET A O 1
ATOM 772 N N . ILE A 1 99 ? -16.150 -2.301 37.977 1.00 73.50 99 ILE A N 1
ATOM 773 C CA . ILE A 1 99 ? -17.396 -1.720 38.495 1.00 73.50 99 ILE A CA 1
ATOM 774 C C . ILE A 1 99 ? -18.382 -2.825 38.876 1.00 73.50 99 ILE A C 1
ATOM 776 O O . ILE A 1 99 ? -18.980 -2.766 39.946 1.00 73.50 99 ILE A O 1
ATOM 780 N N . AL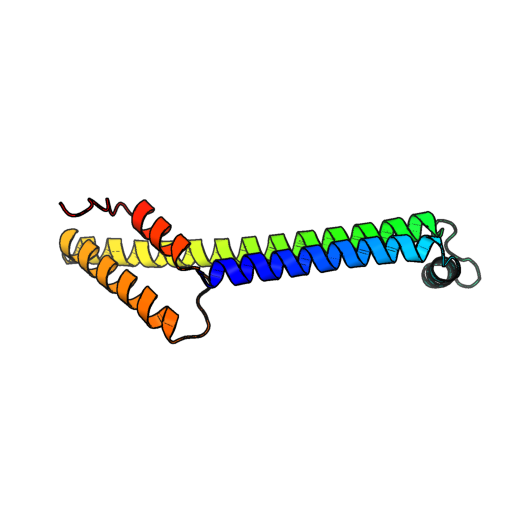A A 1 100 ? -18.476 -3.883 38.070 1.00 73.88 100 ALA A N 1
ATOM 781 C CA . ALA A 1 100 ? -19.326 -5.032 38.357 1.00 73.88 100 ALA A CA 1
ATOM 782 C C . ALA A 1 100 ? -18.935 -5.733 39.668 1.00 73.88 100 ALA A C 1
ATOM 784 O O . ALA A 1 100 ? -19.810 -6.202 40.392 1.00 73.88 100 ALA A O 1
ATOM 785 N N . GLN A 1 101 ? -17.636 -5.786 39.988 1.00 77.06 101 GLN A N 1
ATOM 786 C CA . GLN A 1 101 ? -17.141 -6.332 41.256 1.00 77.06 101 GLN A CA 1
ATOM 787 C C . GLN A 1 101 ? -17.412 -5.417 42.456 1.00 77.06 101 GLN A C 1
ATOM 789 O O . GLN A 1 101 ? -17.637 -5.922 43.551 1.00 77.06 101 GLN A O 1
ATOM 794 N N . LEU A 1 102 ? -17.384 -4.094 42.271 1.00 81.38 102 LEU A N 1
ATOM 795 C CA . LEU A 1 102 ? -17.533 -3.128 43.366 1.00 81.38 102 LEU A CA 1
ATOM 796 C C . LEU A 1 102 ? -18.990 -2.755 43.666 1.00 81.38 102 LEU A C 1
ATOM 798 O O . LEU A 1 102 ? -19.328 -2.525 44.823 1.00 81.38 102 LEU A O 1
ATOM 802 N N . GLN A 1 103 ? -19.836 -2.648 42.640 1.00 76.44 103 GLN A N 1
ATOM 803 C CA . GLN A 1 103 ? -21.179 -2.053 42.733 1.00 76.44 103 GLN A CA 1
ATOM 804 C C . GLN A 1 103 ? -22.286 -2.940 42.142 1.00 76.44 103 GLN A C 1
ATOM 806 O O . GLN A 1 103 ? -23.456 -2.574 42.185 1.00 76.44 103 GLN A O 1
ATOM 811 N N . GLY A 1 104 ? -21.940 -4.124 41.630 1.00 78.00 104 GLY A N 1
ATOM 812 C CA . GLY A 1 104 ? -22.887 -5.036 40.995 1.00 78.00 104 GLY A CA 1
ATOM 813 C C . GLY A 1 104 ? -23.046 -4.787 39.493 1.00 78.00 104 GLY A C 1
ATOM 814 O O . GLY A 1 104 ? -22.679 -3.743 38.953 1.00 78.00 104 GLY A O 1
ATOM 815 N N . ARG A 1 105 ? -23.568 -5.799 38.790 1.00 75.19 105 ARG A N 1
ATOM 816 C CA . ARG A 1 105 ? -23.653 -5.810 37.317 1.00 75.19 105 ARG A CA 1
ATOM 817 C C . ARG A 1 105 ? -24.593 -4.741 36.759 1.00 75.19 105 ARG A C 1
ATOM 819 O O . ARG A 1 105 ? -24.293 -4.172 35.721 1.00 75.19 105 ARG A O 1
ATOM 826 N N . GLU A 1 106 ? -25.671 -4.430 37.472 1.00 76.75 106 GLU A N 1
ATOM 827 C CA . GLU A 1 106 ? -26.670 -3.439 37.049 1.00 76.75 106 GLU A CA 1
ATOM 828 C C . GLU A 1 106 ? -26.067 -2.028 36.952 1.00 76.75 106 GLU A C 1
ATOM 830 O O . GLU A 1 106 ? -26.234 -1.350 35.940 1.00 76.75 106 GLU A O 1
ATOM 835 N N . TYR A 1 107 ? -25.259 -1.628 37.941 1.00 69.00 107 TYR A N 1
ATOM 836 C CA . TYR A 1 107 ? -24.524 -0.359 37.905 1.00 69.00 107 TYR A CA 1
ATOM 837 C C . TYR A 1 107 ? -23.428 -0.336 36.835 1.00 69.00 107 TYR A C 1
ATOM 839 O O . TYR A 1 107 ? -23.175 0.703 36.223 1.00 69.00 107 TYR A O 1
ATOM 847 N N . ALA A 1 108 ? -22.778 -1.474 36.581 1.00 67.19 108 ALA A N 1
ATOM 848 C CA . ALA A 1 108 ? -21.777 -1.578 35.525 1.00 67.19 108 ALA A CA 1
ATOM 849 C C . ALA A 1 108 ? -22.400 -1.410 34.129 1.00 67.19 108 ALA A C 1
ATOM 851 O O . ALA A 1 108 ? -21.826 -0.719 33.286 1.00 67.19 108 ALA A O 1
ATOM 852 N N . ASP A 1 109 ? -23.583 -1.981 33.896 1.00 72.62 109 ASP A N 1
ATOM 853 C CA . ASP A 1 109 ? -24.322 -1.832 32.640 1.00 72.62 109 ASP A CA 1
ATOM 854 C C . ASP A 1 109 ? -24.781 -0.378 32.428 1.00 72.62 109 ASP A C 1
ATOM 856 O O . ASP A 1 109 ? -24.644 0.169 31.329 1.00 72.62 109 ASP A O 1
ATOM 860 N N . GLU A 1 110 ? -25.263 0.289 33.480 1.00 74.00 110 GLU A N 1
ATOM 861 C CA . GLU A 1 110 ? -25.686 1.691 33.407 1.00 74.00 110 GLU A CA 1
ATOM 862 C C . GLU A 1 110 ? -24.500 2.644 33.181 1.00 74.00 110 GLU A C 1
ATOM 864 O O . GLU A 1 110 ? -24.567 3.538 32.331 1.00 74.00 110 GLU A O 1
ATOM 869 N N . PHE A 1 111 ? -23.365 2.397 33.842 1.00 73.06 111 PHE A N 1
ATOM 870 C CA . PHE A 1 111 ? -22.125 3.136 33.605 1.00 73.06 111 PHE A CA 1
ATOM 871 C C . PHE A 1 111 ? -21.626 2.971 32.165 1.00 73.06 111 PHE A C 1
ATOM 873 O O . PHE A 1 111 ? -21.274 3.955 31.515 1.00 73.06 111 PHE A O 1
ATOM 880 N N . MET A 1 112 ? -21.643 1.748 31.629 1.00 72.00 112 MET A N 1
ATOM 881 C CA . MET A 1 112 ? -21.262 1.488 30.238 1.00 72.00 112 MET A CA 1
ATOM 882 C C . MET A 1 112 ? -22.205 2.168 29.246 1.00 72.00 112 MET A C 1
ATOM 884 O O . MET A 1 112 ? -21.753 2.661 28.211 1.00 72.00 112 MET A O 1
ATOM 888 N N . ARG A 1 113 ? -23.502 2.248 29.562 1.00 75.56 113 ARG A N 1
ATOM 889 C CA . ARG A 1 113 ? -24.490 2.966 28.749 1.00 75.56 113 ARG A CA 1
ATOM 890 C C . ARG A 1 113 ? -24.210 4.469 28.718 1.00 75.56 113 ARG A C 1
ATOM 892 O O . ARG A 1 113 ? -24.188 5.050 27.633 1.00 75.56 113 ARG A O 1
ATOM 899 N N . LEU A 1 114 ? -23.951 5.080 29.873 1.00 73.69 114 LEU A N 1
ATOM 900 C CA . LEU A 1 114 ? -23.599 6.500 29.974 1.00 73.69 114 LEU A CA 1
ATOM 901 C C . LEU A 1 114 ? -22.252 6.798 29.309 1.00 73.69 114 LEU A C 1
ATOM 903 O O . LEU A 1 114 ? -22.113 7.802 28.617 1.00 73.69 114 LEU A O 1
ATOM 907 N N . GLN A 1 115 ? -21.271 5.906 29.454 1.00 69.88 115 GLN A N 1
ATOM 908 C CA . GLN A 1 115 ? -19.969 6.050 28.812 1.00 69.88 115 GLN A CA 1
ATOM 909 C C . GLN A 1 115 ? -20.051 5.872 27.290 1.00 69.88 115 GLN A C 1
ATOM 911 O O . GLN A 1 115 ? -19.358 6.565 26.550 1.00 69.88 115 GLN A O 1
ATOM 916 N N . ALA A 1 116 ? -20.921 4.991 26.792 1.00 66.88 116 ALA A N 1
ATOM 917 C CA . ALA A 1 116 ? -21.193 4.879 25.363 1.00 66.88 116 ALA A CA 1
ATOM 918 C C . ALA A 1 116 ? -21.870 6.148 24.819 1.00 66.88 116 ALA A C 1
ATOM 920 O O . ALA A 1 116 ? -21.493 6.619 23.749 1.00 66.88 116 ALA A O 1
ATOM 921 N N . GLN A 1 117 ? -22.820 6.732 25.559 1.00 71.62 117 GLN A N 1
ATOM 922 C CA . GLN A 1 117 ? -23.463 8.002 25.195 1.00 71.62 117 GLN A CA 1
ATOM 923 C C . GLN A 1 117 ? -22.471 9.171 25.204 1.00 71.62 117 GLN A C 1
ATOM 925 O O . GLN A 1 117 ? -22.410 9.920 24.232 1.00 71.62 117 GLN A O 1
ATOM 930 N N . SER A 1 118 ? -21.618 9.273 26.225 1.00 66.00 118 SER A N 1
ATOM 931 C CA . SER A 1 118 ? -20.610 10.333 26.303 1.00 66.00 118 SER A CA 1
ATOM 932 C C . SER A 1 118 ? -19.499 10.169 25.268 1.00 66.00 118 SER A C 1
ATOM 934 O O . SER A 1 118 ? -19.029 11.162 24.730 1.00 66.00 118 SER A O 1
ATOM 936 N N . MET A 1 119 ? -19.115 8.943 24.899 1.00 60.78 119 MET A N 1
ATOM 937 C CA . MET A 1 119 ? -18.200 8.715 23.772 1.00 60.78 119 MET A CA 1
ATOM 938 C C . MET A 1 119 ? -18.822 9.114 22.428 1.00 60.78 119 MET A C 1
ATOM 940 O O . MET A 1 119 ? -18.091 9.518 21.523 1.00 60.78 119 MET A O 1
ATOM 944 N N . ILE A 1 120 ? -20.146 9.006 22.285 1.00 61.44 120 ILE A N 1
ATOM 945 C CA . ILE A 1 120 ? -20.873 9.468 21.096 1.00 61.44 120 ILE A CA 1
ATOM 946 C C . ILE A 1 120 ? -20.907 11.004 21.057 1.00 61.44 120 ILE A C 1
ATOM 948 O O . ILE A 1 120 ? -20.577 11.572 20.018 1.00 61.44 120 ILE A O 1
ATOM 952 N N . GLU A 1 121 ? -21.217 11.667 22.174 1.00 60.56 121 GLU A N 1
ATOM 953 C CA . GLU A 1 121 ? -21.254 13.136 22.284 1.00 60.56 121 GLU A CA 1
ATOM 954 C C . GLU A 1 121 ? -19.854 13.776 22.213 1.00 60.56 121 GLU A C 1
ATOM 956 O O . GLU A 1 121 ? -19.632 14.736 21.478 1.00 60.56 121 GLU A O 1
ATOM 961 N N . GLU A 1 122 ? -18.849 13.219 22.895 1.00 54.44 122 GLU A N 1
ATOM 962 C CA . GLU A 1 122 ? -17.467 13.719 22.843 1.00 54.44 122 GLU A CA 1
ATOM 963 C C . GLU A 1 122 ? -16.848 13.519 21.446 1.00 54.44 122 GLU A C 1
ATOM 965 O O . GLU A 1 122 ? -16.034 14.332 20.991 1.00 54.44 122 GLU A O 1
ATOM 970 N N . SER A 1 123 ? -17.284 12.488 20.710 1.00 49.72 123 SER A N 1
ATOM 971 C CA . SER A 1 123 ? -16.913 12.289 19.305 1.00 49.72 123 SER A CA 1
ATOM 972 C C . SER A 1 123 ? -17.521 13.328 18.350 1.00 49.72 123 SER A C 1
ATOM 974 O O . SER A 1 123 ? -17.075 13.403 17.198 1.00 49.72 123 SER A O 1
ATOM 976 N N . GLU A 1 124 ? -18.506 14.126 18.772 1.00 48.06 124 GLU A N 1
ATOM 977 C CA . GLU A 1 124 ? -18.986 15.278 18.000 1.00 48.06 124 GLU A CA 1
ATOM 978 C C . GLU A 1 124 ? -18.080 16.509 18.173 1.00 48.06 124 GLU A C 1
ATOM 980 O O . GLU A 1 124 ? -17.959 17.296 17.231 1.00 48.06 124 GLU A O 1
ATOM 985 N N . GLY A 1 125 ? -17.381 16.635 19.311 1.00 44.38 125 GLY A N 1
ATOM 986 C CA . GLY A 1 125 ? -16.586 17.816 19.673 1.00 44.38 125 GLY A CA 1
ATOM 987 C C . GLY A 1 125 ? -15.063 17.724 19.478 1.00 44.38 125 GLY A C 1
ATOM 988 O O . GLY A 1 125 ? -14.416 18.764 19.354 1.00 44.38 125 GLY A O 1
ATOM 989 N N . LYS A 1 126 ? -14.453 16.525 19.430 1.00 42.44 126 LYS A N 1
ATOM 990 C CA . LYS A 1 126 ? -12.984 16.360 19.289 1.00 42.44 126 LYS A CA 1
ATOM 991 C C . LYS A 1 126 ? -12.569 15.664 17.978 1.00 42.44 126 LYS A C 1
ATOM 993 O O . LYS A 1 126 ? -13.100 14.604 17.651 1.00 42.44 126 LYS A O 1
ATOM 998 N N . PRO A 1 127 ? -11.558 16.180 17.247 1.00 42.75 127 PRO A N 1
ATOM 999 C CA . PRO A 1 127 ? -11.198 15.735 15.892 1.00 42.75 127 PRO A CA 1
ATOM 1000 C C . PRO A 1 127 ? -10.426 14.402 15.808 1.00 42.75 127 PRO A C 1
ATOM 1002 O O . PRO A 1 127 ? -9.784 14.134 14.796 1.00 42.75 127 PRO A O 1
ATOM 1005 N N . PHE A 1 128 ? -10.464 13.540 16.829 1.00 43.38 128 PHE A N 1
ATOM 1006 C CA . PHE A 1 128 ? -9.685 12.297 16.828 1.00 43.38 128 PHE A CA 1
ATOM 1007 C C . PHE A 1 128 ? -10.464 11.123 17.432 1.00 43.38 128 PHE A C 1
ATOM 1009 O O . PHE A 1 128 ? -10.191 10.680 18.544 1.00 43.38 128 PHE A O 1
ATOM 1016 N N . ASN A 1 129 ? -11.440 10.592 16.689 1.00 45.97 129 ASN A N 1
ATOM 1017 C CA . ASN A 1 129 ? -12.021 9.288 17.005 1.00 45.97 129 ASN A CA 1
ATOM 1018 C C . ASN A 1 129 ? -12.088 8.408 15.747 1.00 45.97 129 ASN A C 1
ATOM 1020 O O . ASN A 1 129 ? -12.782 8.711 14.778 1.00 45.97 129 ASN A O 1
ATOM 1024 N N . LEU A 1 130 ? -11.304 7.326 15.761 1.00 49.41 130 LEU A N 1
ATOM 1025 C CA . LEU A 1 130 ? -11.059 6.399 14.643 1.00 49.41 130 LEU A CA 1
ATOM 1026 C C . LEU A 1 130 ? -12.235 5.444 14.364 1.00 49.41 130 LEU A C 1
ATOM 1028 O O . LEU A 1 130 ? -12.168 4.629 13.442 1.00 49.41 130 LEU A O 1
ATOM 1032 N N . PHE A 1 131 ? -13.322 5.537 15.132 1.00 49.19 131 PHE A N 1
ATOM 1033 C CA . PHE A 1 131 ? -14.499 4.691 14.979 1.00 49.19 131 PHE A CA 1
ATOM 1034 C C . PHE A 1 131 ? -15.662 5.480 14.389 1.00 49.19 131 PHE A C 1
ATOM 1036 O O . PHE A 1 131 ? -16.142 6.460 14.947 1.00 49.19 131 PHE A O 1
ATOM 1043 N N . GLY A 1 132 ? -16.145 5.031 13.231 1.00 46.69 132 GLY A N 1
ATOM 1044 C CA . GLY A 1 132 ? -17.438 5.469 12.722 1.00 46.69 132 GLY A CA 1
ATOM 1045 C C . GLY A 1 132 ? -18.555 4.939 13.621 1.00 46.69 132 GLY A C 1
ATOM 1046 O O . GLY A 1 132 ? -18.513 3.777 14.020 1.00 46.69 132 GLY A O 1
ATOM 1047 N N . ARG A 1 133 ? -19.552 5.793 13.880 1.00 49.38 133 ARG A N 1
ATOM 1048 C CA . ARG A 1 133 ? -20.806 5.565 14.629 1.00 49.38 133 ARG A CA 1
ATOM 1049 C C . ARG A 1 133 ? -21.331 4.119 14.606 1.00 49.38 133 ARG A C 1
ATOM 1051 O O . ARG A 1 133 ? -21.703 3.580 15.637 1.00 49.38 133 ARG A O 1
ATOM 1058 N N . GLU A 1 134 ? -21.316 3.468 13.447 1.00 45.34 134 GLU A N 1
ATOM 1059 C CA . GLU A 1 134 ? -21.858 2.116 13.241 1.00 45.34 134 GLU A CA 1
ATOM 1060 C C . GLU A 1 134 ? -21.018 0.996 13.878 1.00 45.34 134 GLU A C 1
ATOM 1062 O O . GLU A 1 134 ? -21.569 0.018 14.377 1.00 45.34 134 GLU A O 1
ATOM 1067 N N . LYS A 1 135 ? -19.688 1.145 13.939 1.00 50.19 135 LYS A N 1
ATOM 1068 C CA . LYS A 1 135 ? -18.811 0.153 14.586 1.00 50.19 135 LYS A CA 1
ATOM 1069 C C . LYS A 1 135 ? -18.916 0.206 16.111 1.00 50.19 135 LYS A C 1
ATOM 1071 O O . LYS A 1 135 ? -18.737 -0.818 16.760 1.00 50.19 135 LYS A O 1
ATOM 1076 N N . MET A 1 136 ? -19.263 1.368 16.668 1.00 49.94 136 MET A N 1
ATOM 1077 C CA . MET A 1 136 ? -19.562 1.522 18.095 1.00 49.94 136 MET A CA 1
ATOM 1078 C C . MET A 1 136 ? -20.923 0.921 18.465 1.00 49.94 136 MET A C 1
ATOM 1080 O O . MET A 1 136 ? -21.019 0.253 19.488 1.00 49.94 136 MET A O 1
ATOM 1084 N N . VAL A 1 137 ? -21.944 1.054 17.610 1.00 51.88 137 VAL A N 1
ATOM 1085 C CA . VAL A 1 137 ? -23.248 0.390 17.811 1.00 51.88 137 VAL A CA 1
ATOM 1086 C C . VAL A 1 137 ? -23.117 -1.133 17.718 1.00 51.88 137 VAL A C 1
ATOM 1088 O O . VAL A 1 137 ? -23.706 -1.844 18.525 1.00 51.88 137 VAL A O 1
ATOM 1091 N N . HIS A 1 138 ? -22.291 -1.652 16.805 1.00 44.19 138 HIS A N 1
ATOM 1092 C CA . HIS A 1 138 ? -22.005 -3.087 16.755 1.00 44.19 138 HIS A CA 1
ATOM 1093 C C . HIS A 1 138 ? -21.150 -3.583 17.926 1.00 44.19 138 HIS A C 1
ATOM 1095 O O . HIS A 1 138 ? -21.384 -4.694 18.388 1.00 44.19 138 HIS A O 1
ATOM 1101 N N . ALA A 1 139 ? -20.215 -2.782 18.446 1.00 45.44 139 ALA A N 1
ATOM 1102 C CA . ALA A 1 139 ? -19.499 -3.114 19.680 1.00 45.44 139 ALA A CA 1
ATOM 1103 C C . ALA A 1 139 ? -20.438 -3.113 20.903 1.00 45.44 139 ALA A C 1
ATOM 1105 O O . ALA A 1 139 ? -20.316 -3.986 21.756 1.00 45.44 139 ALA A O 1
ATOM 1106 N N . ALA A 1 140 ? -21.418 -2.204 20.953 1.00 47.56 140 ALA A N 1
ATOM 1107 C CA . ALA A 1 140 ? -22.460 -2.181 21.982 1.00 47.56 140 ALA A CA 1
ATOM 1108 C C . ALA A 1 140 ? -23.434 -3.371 21.863 1.00 47.56 140 ALA A C 1
ATOM 1110 O O . ALA A 1 140 ? -23.795 -3.980 22.867 1.00 47.56 140 ALA A O 1
ATOM 1111 N N . ALA A 1 141 ? -23.806 -3.760 20.640 1.00 47.47 141 ALA A N 1
ATOM 1112 C CA . ALA A 1 141 ? -24.630 -4.943 20.389 1.00 47.47 141 ALA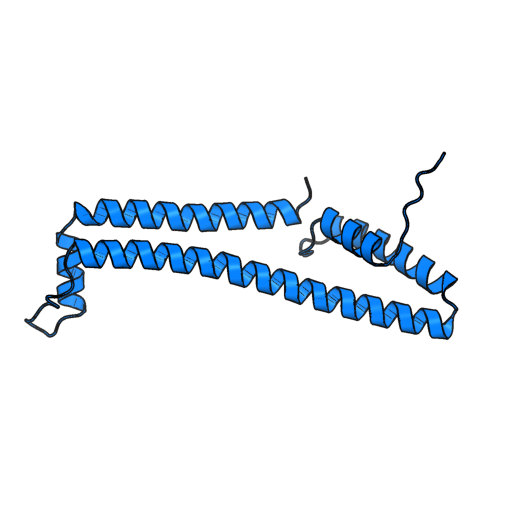 A CA 1
ATOM 1113 C C . ALA A 1 141 ? -23.873 -6.257 20.676 1.00 47.47 141 ALA A C 1
ATOM 1115 O O . ALA A 1 141 ? -24.450 -7.194 21.220 1.00 47.47 141 ALA A O 1
ATOM 1116 N N . ALA A 1 142 ? -22.572 -6.324 20.366 1.00 42.16 142 ALA A N 1
ATOM 1117 C CA . ALA A 1 142 ? -21.709 -7.468 20.680 1.00 42.16 142 ALA A CA 1
ATOM 1118 C C . ALA A 1 142 ? -21.396 -7.587 22.184 1.00 42.16 142 ALA A C 1
ATOM 1120 O O . ALA A 1 142 ? -21.128 -8.685 22.662 1.00 42.16 142 ALA A O 1
ATOM 1121 N N . ALA A 1 143 ? -21.485 -6.484 22.934 1.00 45.66 143 ALA A N 1
ATOM 1122 C CA . ALA A 1 143 ? -21.407 -6.456 24.395 1.00 45.66 143 ALA A CA 1
ATOM 1123 C C . ALA A 1 143 ? -22.714 -6.891 25.098 1.00 45.66 143 ALA A C 1
ATOM 1125 O O . ALA A 1 143 ? -22.817 -6.768 26.313 1.00 45.66 143 ALA A O 1
ATOM 1126 N N . GLY A 1 144 ? -23.703 -7.420 24.363 1.00 39.19 144 GLY A N 1
ATOM 1127 C CA . GLY A 1 144 ? -24.898 -8.038 24.947 1.00 39.19 144 GLY A CA 1
ATOM 1128 C C . GLY A 1 144 ? -26.077 -7.095 25.195 1.00 39.19 144 GLY A C 1
ATOM 1129 O O . GLY A 1 144 ? -27.069 -7.521 25.783 1.00 39.19 144 GLY A O 1
ATOM 1130 N N . ALA A 1 145 ? -26.037 -5.849 24.711 1.00 42.81 145 ALA A N 1
ATOM 1131 C CA . ALA A 1 145 ? -27.206 -4.975 24.726 1.00 42.81 145 ALA A CA 1
ATOM 1132 C C . ALA A 1 145 ? -28.225 -5.452 23.675 1.00 42.81 145 ALA A C 1
ATOM 1134 O O . ALA A 1 145 ? -28.238 -4.996 22.530 1.00 42.81 145 ALA A O 1
ATOM 1135 N N . GLN A 1 146 ? -29.075 -6.406 24.057 1.00 36.44 146 GLN A N 1
ATOM 1136 C CA . GLN A 1 146 ? -30.281 -6.760 23.317 1.00 36.44 146 GLN A CA 1
ATOM 1137 C C . GLN A 1 146 ? -31.163 -5.505 23.242 1.00 36.44 146 GLN A C 1
ATOM 1139 O O . GLN A 1 146 ? -31.871 -5.156 24.186 1.00 36.44 146 GLN A O 1
ATOM 1144 N N . ILE A 1 147 ? -31.092 -4.785 22.122 1.00 45.31 147 ILE A N 1
ATOM 1145 C CA . ILE A 1 147 ? -32.007 -3.685 21.825 1.00 45.31 147 ILE A CA 1
ATOM 1146 C C . ILE A 1 147 ? -33.369 -4.329 21.568 1.00 45.31 147 ILE A C 1
ATOM 1148 O O . ILE A 1 147 ? -33.675 -4.749 20.454 1.00 45.31 147 ILE A O 1
ATOM 1152 N N . ARG A 1 148 ? -34.179 -4.466 22.618 1.00 33.56 148 ARG A N 1
ATOM 1153 C CA . ARG A 1 148 ? -35.600 -4.766 22.468 1.00 33.56 148 ARG A CA 1
ATOM 1154 C C . ARG A 1 148 ? -36.257 -3.477 21.955 1.00 33.56 148 ARG A C 1
ATOM 1156 O O . ARG A 1 148 ? -36.155 -2.461 22.645 1.00 33.56 148 ARG A O 1
ATOM 1163 N N . PRO A 1 149 ? -36.850 -3.457 20.750 1.00 36.84 149 PRO A N 1
ATOM 1164 C CA . PRO A 1 149 ? -37.540 -2.265 20.277 1.00 36.84 149 PRO A CA 1
ATOM 1165 C C . PRO A 1 149 ? -38.741 -1.977 21.194 1.00 36.84 149 PRO A C 1
ATOM 1167 O O . PRO A 1 149 ? -39.402 -2.929 21.623 1.00 36.84 149 PRO A O 1
ATOM 1170 N N . PRO A 1 150 ? -39.012 -0.704 21.531 1.00 41.69 150 PRO A N 1
ATOM 1171 C CA . PRO A 1 150 ? -40.207 -0.345 22.282 1.00 41.69 150 PRO A CA 1
ATOM 1172 C C . PRO A 1 150 ? -41.451 -0.637 21.429 1.00 41.69 150 PRO A C 1
ATOM 1174 O O . PRO A 1 150 ? -41.500 -0.251 20.259 1.00 41.69 150 PRO A O 1
ATOM 1177 N N . ALA A 1 151 ? -42.413 -1.345 22.023 1.00 38.44 151 ALA A N 1
ATOM 1178 C CA . ALA A 1 151 ? -43.807 -1.367 21.589 1.00 38.44 151 ALA A CA 1
ATOM 1179 C C . ALA A 1 151 ? -44.571 -0.267 22.331 1.00 38.44 151 ALA A C 1
ATOM 1181 O O . ALA A 1 151 ? -44.203 -0.011 23.503 1.00 38.44 151 ALA A O 1
#